Protein AF-A0A9Q0YBP7-F1 (afdb_monomer_lite)

Foldseek 3Di:
DDDDDDVVVVVVVVVVVVVVCVVCVCVVDDPDDADAQPDWDWDADDLVNCVVVPDDSVPDDRTDDRDGFHAAPDPPDTDD

Organism: Holothuria leucospilota (NCBI:txid206669)

Structure (mmCIF, N/CA/C/O backbone):
data_AF-A0A9Q0YBP7-F1
#
_entry.id   AF-A0A9Q0YBP7-F1
#
loop_
_atom_site.group_PDB
_atom_site.id
_atom_site.type_symbol
_atom_site.label_atom_id
_atom_site.label_alt_id
_atom_site.label_comp_id
_atom_site.label_asym_id
_atom_site.label_entity_id
_atom_site.label_seq_id
_atom_site.pdbx_PDB_ins_code
_atom_site.Cartn_x
_atom_site.Cartn_y
_atom_site.Cartn_z
_atom_site.occupancy
_atom_site.B_iso_or_equiv
_atom_site.auth_seq_id
_atom_site.auth_comp_id
_atom_site.auth_asym_id
_atom_site.auth_atom_id
_atom_site.pdbx_PDB_model_num
ATOM 1 N N . MET A 1 1 ? 34.787 9.716 -32.888 1.00 37.50 1 MET A N 1
ATOM 2 C CA . MET A 1 1 ? 34.971 9.779 -31.424 1.00 37.50 1 MET A CA 1
ATOM 3 C C . MET A 1 1 ? 33.617 10.149 -30.856 1.00 37.50 1 MET A C 1
ATOM 5 O O . MET A 1 1 ? 33.145 11.232 -31.162 1.00 37.50 1 MET A O 1
ATOM 9 N N . VAL A 1 2 ? 32.924 9.192 -30.234 1.00 49.09 2 VAL A N 1
ATOM 10 C CA . VAL A 1 2 ? 31.513 9.342 -29.840 1.00 49.09 2 VAL A CA 1
ATOM 11 C C . VAL A 1 2 ? 31.441 10.260 -28.625 1.00 49.09 2 VAL A C 1
ATOM 13 O O . VAL A 1 2 ? 32.140 10.030 -27.639 1.00 49.09 2 VAL A O 1
ATOM 16 N N . GLU A 1 3 ? 30.649 11.318 -28.761 1.00 51.81 3 GLU A N 1
ATOM 17 C CA . GLU A 1 3 ? 30.427 12.368 -27.773 1.00 51.81 3 GLU A CA 1
ATOM 18 C C . GLU A 1 3 ? 30.042 11.771 -26.416 1.00 51.81 3 GLU A C 1
ATOM 20 O O . GLU A 1 3 ? 29.187 10.888 -26.310 1.00 51.81 3 GLU A O 1
ATOM 25 N N . GLY A 1 4 ? 30.737 12.226 -25.373 1.00 58.22 4 GLY A N 1
ATOM 26 C CA . GLY A 1 4 ? 30.478 11.815 -24.004 1.00 58.22 4 GLY A CA 1
ATOM 27 C C . GLY A 1 4 ? 29.077 12.243 -23.583 1.00 58.22 4 GLY A C 1
ATOM 28 O O . GLY A 1 4 ? 28.705 13.401 -23.748 1.00 58.22 4 GLY A O 1
ATOM 29 N N . TYR A 1 5 ? 28.318 11.300 -23.026 1.00 59.38 5 TYR A N 1
ATOM 30 C CA . TYR A 1 5 ? 27.028 11.558 -22.389 1.00 59.38 5 TYR A CA 1
ATOM 31 C C . TYR A 1 5 ? 27.129 12.757 -21.436 1.00 59.38 5 TYR A C 1
ATOM 33 O O . TYR A 1 5 ? 28.032 12.797 -20.589 1.00 59.38 5 TYR A O 1
ATOM 41 N N . THR A 1 6 ? 26.200 13.709 -21.567 1.00 73.00 6 THR A N 1
ATOM 42 C CA . THR A 1 6 ? 26.103 14.874 -20.679 1.00 73.00 6 THR A CA 1
ATOM 43 C C . THR A 1 6 ? 25.861 14.409 -19.241 1.00 73.00 6 THR A C 1
ATOM 45 O O . THR A 1 6 ? 25.212 13.387 -19.005 1.00 73.00 6 THR A O 1
ATOM 48 N N . ASP A 1 7 ? 26.409 15.120 -18.253 1.00 70.31 7 ASP A N 1
ATOM 49 C CA . ASP A 1 7 ? 26.338 14.688 -16.848 1.00 70.31 7 ASP A CA 1
ATOM 50 C C . ASP A 1 7 ? 24.893 14.555 -16.339 1.00 70.31 7 ASP A C 1
ATOM 52 O O . ASP A 1 7 ? 24.598 13.665 -15.540 1.00 70.31 7 ASP A O 1
ATOM 56 N N . ASP A 1 8 ? 23.965 15.325 -16.907 1.00 65.44 8 ASP A N 1
ATOM 57 C CA . ASP A 1 8 ? 22.530 15.204 -16.650 1.00 65.44 8 ASP A CA 1
ATOM 58 C C . ASP A 1 8 ? 21.987 13.823 -17.052 1.00 65.44 8 ASP A C 1
ATOM 60 O O . ASP A 1 8 ? 21.250 13.194 -16.292 1.00 65.44 8 ASP A O 1
ATOM 64 N N . GLN A 1 9 ? 22.404 13.287 -18.205 1.00 71.62 9 GLN A N 1
ATOM 65 C CA . GLN A 1 9 ? 21.985 11.956 -18.658 1.00 71.62 9 GLN A CA 1
ATOM 66 C C . GLN A 1 9 ? 22.502 10.853 -17.726 1.00 71.62 9 GLN A C 1
ATOM 68 O O . GLN A 1 9 ? 21.771 9.906 -17.434 1.00 71.62 9 GLN A O 1
ATOM 73 N N . LYS A 1 10 ? 23.724 10.993 -17.190 1.00 75.44 10 LYS A N 1
ATOM 74 C CA . LYS A 1 10 ? 24.276 10.053 -16.196 1.00 75.44 10 LYS A CA 1
ATOM 75 C C . LYS A 1 10 ? 23.495 10.096 -14.882 1.00 75.44 10 LYS A C 1
ATOM 77 O O . LYS A 1 10 ? 23.244 9.049 -14.284 1.00 75.44 10 LYS A O 1
ATOM 82 N N . MET A 1 11 ? 23.086 11.289 -14.445 1.00 68.50 11 MET A N 1
ATOM 83 C CA . MET A 1 11 ? 22.296 11.478 -13.225 1.00 68.50 11 MET A CA 1
ATOM 84 C C . MET A 1 11 ? 20.906 10.842 -13.337 1.00 68.50 11 MET A C 1
ATOM 86 O O . MET A 1 11 ? 20.481 10.139 -12.416 1.00 68.50 11 MET A O 1
ATOM 90 N N . PHE A 1 12 ? 20.229 11.012 -14.477 1.00 72.12 12 PHE A N 1
ATOM 91 C CA . PHE A 1 12 ? 18.948 10.351 -14.750 1.00 72.12 12 PHE A CA 1
ATOM 92 C C . PHE A 1 12 ? 19.080 8.822 -14.739 1.00 72.12 12 PHE A C 1
ATOM 94 O O . PHE A 1 12 ? 18.309 8.136 -14.067 1.00 72.12 12 PHE A O 1
ATOM 101 N N . GLN A 1 13 ? 20.110 8.283 -15.392 1.00 77.69 13 GLN A N 1
ATOM 102 C CA . GLN A 1 13 ? 20.346 6.838 -15.440 1.00 77.69 13 GLN A CA 1
ATOM 103 C C . GLN A 1 13 ? 20.664 6.250 -14.052 1.00 77.69 13 GLN A C 1
ATOM 105 O O . GLN A 1 13 ? 20.185 5.173 -13.692 1.00 77.69 13 GLN A O 1
ATOM 110 N N . ALA A 1 14 ? 21.430 6.971 -13.227 1.00 78.19 14 ALA A N 1
ATOM 111 C CA . ALA A 1 14 ? 21.725 6.572 -11.852 1.00 78.19 14 ALA A CA 1
ATOM 112 C C . ALA A 1 14 ? 20.471 6.578 -10.956 1.00 78.19 14 ALA A C 1
ATOM 114 O O . ALA A 1 14 ? 20.312 5.700 -10.099 1.00 78.19 14 ALA A O 1
ATOM 115 N N . ALA A 1 15 ? 19.562 7.537 -11.158 1.00 71.06 15 ALA A N 1
ATOM 116 C CA . ALA A 1 15 ? 18.289 7.599 -10.447 1.00 71.06 15 ALA A CA 1
ATOM 117 C C . ALA A 1 15 ? 17.389 6.396 -10.783 1.00 71.06 15 ALA A C 1
ATOM 119 O O . ALA A 1 15 ? 16.879 5.746 -9.864 1.00 71.06 15 ALA A O 1
ATOM 120 N N . GLU A 1 16 ? 17.270 6.035 -12.066 1.00 73.19 16 GLU A N 1
ATOM 121 C CA . GLU A 1 16 ? 16.522 4.848 -12.508 1.00 73.19 16 GLU A CA 1
ATOM 122 C C . GLU A 1 16 ? 17.085 3.556 -11.901 1.00 73.19 16 GLU A C 1
ATOM 124 O O . GLU A 1 16 ? 16.343 2.742 -11.341 1.00 73.19 16 GLU A O 1
ATOM 129 N N . GLN A 1 17 ? 18.410 3.386 -11.928 1.00 75.75 17 GLN A N 1
ATOM 130 C CA . GLN A 1 17 ? 19.069 2.215 -11.344 1.00 75.75 17 GLN A CA 1
ATOM 131 C C . GLN A 1 17 ? 18.853 2.124 -9.828 1.00 75.75 17 GLN A C 1
ATOM 133 O O . GLN A 1 17 ? 18.616 1.038 -9.295 1.00 75.75 17 GLN A O 1
ATOM 138 N N . ASN A 1 18 ? 18.907 3.247 -9.110 1.00 74.62 18 ASN A N 1
ATOM 139 C CA . ASN A 1 18 ? 18.645 3.276 -7.671 1.00 74.62 18 ASN A CA 1
ATOM 140 C C . ASN A 1 18 ? 17.180 2.961 -7.337 1.00 74.62 18 ASN A C 1
ATOM 142 O O . ASN A 1 18 ? 16.910 2.294 -6.334 1.00 74.62 18 ASN A O 1
ATOM 146 N N . MET A 1 19 ? 16.235 3.382 -8.180 1.00 69.00 19 MET A N 1
ATOM 147 C CA . MET A 1 19 ? 14.819 3.045 -8.033 1.00 69.00 19 MET A CA 1
ATOM 148 C C . MET A 1 19 ? 14.584 1.539 -8.216 1.00 69.00 19 MET A C 1
ATOM 150 O O . MET A 1 19 ? 13.947 0.909 -7.369 1.00 69.00 19 MET A O 1
ATOM 154 N N . GLN A 1 20 ? 15.181 0.933 -9.247 1.00 66.25 20 GLN A N 1
ATOM 155 C CA . GLN A 1 20 ? 15.118 -0.517 -9.466 1.00 66.25 20 GLN A CA 1
ATOM 156 C C . GLN A 1 20 ? 15.768 -1.307 -8.322 1.00 66.25 20 GLN A C 1
ATOM 158 O O . GLN A 1 20 ? 15.206 -2.297 -7.851 1.00 66.25 20 GLN A O 1
ATOM 163 N N . LYS A 1 21 ? 16.917 -0.846 -7.807 1.00 66.38 21 LYS A N 1
ATOM 164 C CA . LYS A 1 21 ? 17.580 -1.458 -6.643 1.00 66.38 21 LYS A CA 1
ATOM 165 C C . LYS A 1 21 ? 16.710 -1.407 -5.389 1.00 66.38 21 LYS A C 1
ATOM 167 O O . LYS A 1 21 ? 16.677 -2.393 -4.665 1.00 66.38 21 LYS A O 1
ATOM 172 N N . LYS A 1 22 ? 15.979 -0.312 -5.144 1.00 63.28 22 LYS A N 1
ATOM 173 C CA . LYS A 1 22 ? 15.034 -0.204 -4.014 1.00 63.28 22 LYS A CA 1
ATOM 174 C C . LYS A 1 22 ? 13.855 -1.169 -4.138 1.00 63.28 22 LYS A C 1
ATOM 176 O O . LYS A 1 22 ? 13.432 -1.726 -3.132 1.00 63.28 22 LYS A O 1
ATOM 181 N N . ILE A 1 23 ? 13.350 -1.394 -5.351 1.00 59.94 23 ILE A N 1
ATOM 182 C CA . ILE A 1 23 ? 12.292 -2.384 -5.604 1.00 59.94 23 ILE A CA 1
ATOM 183 C C . ILE A 1 23 ? 12.820 -3.809 -5.364 1.00 59.94 23 ILE A C 1
ATOM 185 O O . ILE A 1 23 ? 12.140 -4.608 -4.727 1.00 59.94 23 ILE A O 1
ATOM 189 N N . ASN A 1 24 ? 14.056 -4.092 -5.785 1.00 60.09 24 ASN A N 1
ATOM 190 C CA . ASN A 1 24 ? 14.732 -5.381 -5.588 1.00 60.09 24 ASN A CA 1
ATOM 191 C C . ASN A 1 24 ? 15.365 -5.569 -4.194 1.00 60.09 24 ASN A C 1
ATOM 193 O O . ASN A 1 24 ? 15.933 -6.630 -3.926 1.00 60.09 24 ASN A O 1
ATOM 197 N N . TYR A 1 25 ? 15.320 -4.556 -3.321 1.00 61.50 25 TYR A N 1
ATOM 198 C CA . TYR A 1 25 ? 16.006 -4.571 -2.024 1.00 61.50 25 TYR A CA 1
ATOM 199 C C . TYR A 1 25 ? 15.385 -5.582 -1.053 1.00 61.50 25 TYR A C 1
ATOM 201 O O . TYR A 1 25 ? 16.096 -6.161 -0.235 1.00 61.50 25 TYR A O 1
ATOM 209 N N . ASP A 1 26 ? 14.087 -5.860 -1.185 1.00 62.38 26 ASP A N 1
ATOM 210 C CA . ASP A 1 26 ? 13.406 -6.875 -0.385 1.00 62.38 26 ASP A CA 1
ATOM 211 C C . ASP A 1 26 ? 13.045 -8.092 -1.246 1.00 62.38 26 ASP A C 1
ATOM 213 O O . ASP A 1 26 ? 11.954 -8.196 -1.805 1.00 62.38 26 ASP A O 1
ATOM 217 N N . LYS A 1 27 ? 13.997 -9.025 -1.362 1.00 65.69 27 LYS A N 1
ATOM 218 C CA . LYS A 1 27 ? 13.848 -10.277 -2.128 1.00 65.69 27 LYS A CA 1
ATOM 219 C C . LYS A 1 27 ? 12.775 -11.215 -1.559 1.00 65.69 27 LYS A C 1
ATOM 221 O O . LYS A 1 27 ? 12.348 -12.127 -2.260 1.00 65.69 27 LYS A O 1
ATOM 226 N N . ASN A 1 28 ? 12.344 -10.988 -0.316 1.00 68.38 28 ASN A N 1
ATOM 227 C CA . ASN A 1 28 ? 11.282 -11.752 0.336 1.00 68.38 28 ASN A CA 1
ATOM 228 C C . ASN A 1 28 ? 9.905 -11.104 0.150 1.00 68.38 28 ASN A C 1
ATOM 230 O O . ASN A 1 28 ? 8.889 -11.683 0.542 1.00 68.38 28 ASN A O 1
ATOM 234 N N . ARG A 1 29 ? 9.843 -9.906 -0.442 1.00 62.69 29 ARG A N 1
ATOM 235 C CA . ARG A 1 29 ? 8.583 -9.217 -0.689 1.00 62.69 29 ARG A CA 1
ATOM 236 C C . ARG A 1 29 ? 7.800 -9.969 -1.756 1.00 62.69 29 ARG A C 1
ATOM 238 O O . ARG A 1 29 ? 8.133 -9.934 -2.939 1.00 62.69 29 ARG A O 1
ATOM 245 N N . ALA A 1 30 ? 6.722 -10.626 -1.337 1.00 65.19 30 ALA A N 1
ATOM 246 C CA . ALA A 1 30 ? 5.786 -11.231 -2.269 1.00 65.19 30 ALA A CA 1
ATOM 247 C C . ALA A 1 30 ? 5.246 -10.149 -3.229 1.00 65.19 30 ALA A C 1
ATOM 249 O O . ALA A 1 30 ? 4.887 -9.053 -2.776 1.00 65.19 30 ALA A O 1
ATOM 250 N N . PRO A 1 31 ? 5.181 -10.420 -4.545 1.00 64.62 31 PRO A N 1
ATOM 251 C CA . PRO A 1 31 ? 4.631 -9.470 -5.498 1.00 64.62 31 PRO A CA 1
ATOM 252 C C . PRO A 1 31 ? 3.163 -9.214 -5.152 1.00 64.62 31 PRO A C 1
ATOM 254 O O . PRO A 1 31 ? 2.328 -10.118 -5.211 1.00 64.62 31 PRO A O 1
ATOM 257 N N . VAL A 1 32 ? 2.843 -7.973 -4.786 1.00 67.62 32 VAL A N 1
ATOM 258 C CA . VAL A 1 32 ? 1.470 -7.578 -4.470 1.00 67.62 32 VAL A CA 1
ATOM 259 C C . VAL A 1 32 ? 0.675 -7.542 -5.775 1.00 67.62 32 VAL A C 1
ATOM 261 O O . VAL A 1 32 ? 0.931 -6.712 -6.646 1.00 67.62 32 VAL A O 1
ATOM 264 N N . ARG A 1 33 ? -0.286 -8.457 -5.928 1.00 71.31 33 ARG A N 1
ATOM 265 C CA . ARG A 1 33 ? -1.202 -8.504 -7.076 1.00 71.31 33 ARG A CA 1
ATOM 266 C C . ARG A 1 33 ? -2.558 -7.943 -6.660 1.00 71.31 33 ARG A C 1
ATOM 268 O O . ARG A 1 33 ? -3.397 -8.678 -6.153 1.00 71.31 33 ARG A O 1
ATOM 275 N N . ILE A 1 34 ? -2.759 -6.64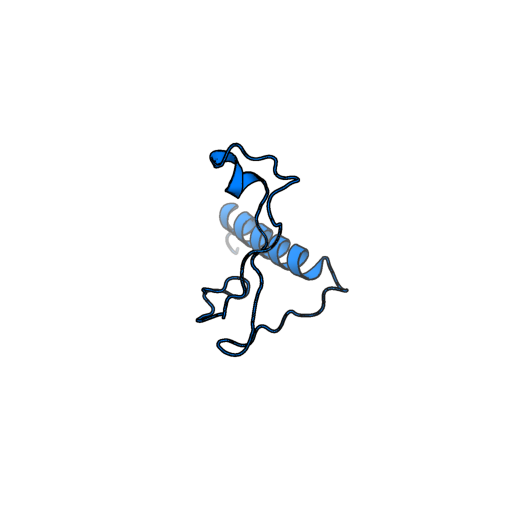4 -6.866 1.00 78.44 34 ILE A N 1
ATOM 276 C CA . ILE A 1 34 ? -4.063 -5.997 -6.675 1.00 78.44 34 ILE A CA 1
ATOM 277 C C . ILE A 1 34 ? -4.874 -6.172 -7.962 1.00 78.44 34 ILE A C 1
ATOM 279 O O . ILE A 1 34 ? -4.440 -5.738 -9.030 1.00 78.44 34 ILE A O 1
ATOM 283 N N . LYS A 1 35 ? -6.042 -6.813 -7.869 1.00 78.44 35 LYS A N 1
ATOM 284 C CA . LYS A 1 35 ? -7.024 -6.866 -8.959 1.00 78.44 35 LYS A CA 1
ATOM 285 C C . LYS A 1 35 ? -7.954 -5.659 -8.869 1.00 78.44 35 LYS A C 1
ATOM 287 O O . LYS A 1 35 ? -8.605 -5.457 -7.846 1.00 78.44 35 LYS A O 1
ATOM 292 N N . ILE A 1 36 ? -8.023 -4.886 -9.949 1.00 82.94 36 ILE A N 1
ATOM 293 C CA . ILE A 1 36 ? -8.950 -3.757 -10.096 1.00 82.94 36 ILE A CA 1
ATOM 294 C C . ILE A 1 36 ? -10.391 -4.267 -9.923 1.00 82.94 36 ILE A C 1
ATOM 296 O O . ILE A 1 36 ? -10.714 -5.332 -10.443 1.00 82.94 36 ILE A O 1
ATOM 300 N N . ARG A 1 37 ? -11.231 -3.524 -9.190 1.00 77.38 37 ARG A N 1
ATOM 301 C CA . ARG A 1 37 ? -12.647 -3.807 -8.858 1.00 77.38 37 ARG A CA 1
ATOM 302 C C . ARG A 1 37 ? -12.941 -5.042 -7.998 1.00 77.38 37 ARG A C 1
ATOM 304 O O . ARG A 1 37 ? -13.998 -5.082 -7.382 1.00 77.38 37 ARG A O 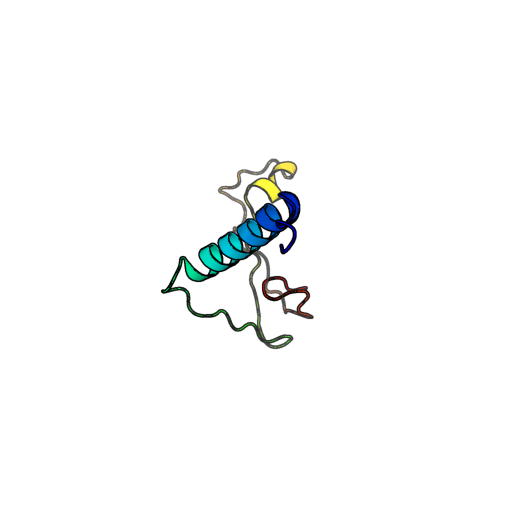1
ATOM 311 N N . ASP A 1 38 ? -11.998 -5.973 -7.875 1.00 78.88 38 ASP A N 1
ATOM 312 C CA . ASP A 1 38 ? -12.174 -7.208 -7.095 1.00 78.88 38 ASP A CA 1
ATOM 313 C C . ASP A 1 38 ? -11.385 -7.218 -5.775 1.00 78.88 38 ASP A C 1
ATOM 315 O O . ASP A 1 38 ? -11.601 -8.078 -4.922 1.00 78.88 38 ASP A O 1
ATOM 319 N N . SER A 1 39 ? -10.432 -6.296 -5.596 1.00 79.69 39 SER A N 1
ATOM 320 C CA . SER A 1 39 ? -9.584 -6.238 -4.397 1.00 79.69 39 SER A CA 1
ATOM 321 C C . SER A 1 39 ? -10.018 -5.137 -3.442 1.00 79.69 39 SER A C 1
ATOM 323 O O . SER A 1 39 ? -10.123 -3.972 -3.824 1.00 79.69 39 SER A O 1
ATOM 325 N N . TRP A 1 40 ? -10.190 -5.526 -2.181 1.00 85.81 40 TRP A N 1
ATOM 326 C CA . TRP A 1 40 ? -10.466 -4.633 -1.065 1.00 85.81 40 TRP A CA 1
ATOM 327 C C . TRP A 1 40 ? -9.136 -4.258 -0.419 1.00 85.81 40 TRP A C 1
ATOM 329 O O . TRP A 1 40 ? -8.344 -5.134 -0.062 1.00 85.81 40 TRP A O 1
ATOM 339 N N . VAL A 1 41 ? -8.871 -2.963 -0.289 1.00 86.31 41 VAL A N 1
ATOM 340 C CA . VAL A 1 41 ? -7.622 -2.438 0.266 1.00 86.31 41 VAL A CA 1
ATOM 341 C C . VAL A 1 41 ? -7.897 -1.542 1.465 1.00 86.31 41 VAL A C 1
ATOM 343 O O . VAL A 1 41 ? -8.928 -0.876 1.560 1.00 86.31 41 VAL A O 1
ATOM 346 N N . LEU A 1 42 ? -6.953 -1.539 2.402 1.00 89.19 42 LEU A N 1
ATOM 347 C CA . LEU A 1 42 ? -6.934 -0.617 3.528 1.00 89.19 42 LEU A CA 1
ATOM 348 C C . LEU A 1 42 ? -5.841 0.418 3.288 1.00 89.19 42 LEU A C 1
ATOM 350 O O . LEU A 1 42 ? -4.689 0.066 3.026 1.00 89.19 42 LEU A O 1
ATOM 354 N N . LEU A 1 43 ? -6.190 1.692 3.422 1.00 86.31 43 LEU A N 1
ATOM 355 C CA . LEU A 1 43 ? -5.225 2.777 3.331 1.00 86.31 43 LEU A CA 1
ATOM 356 C C . LEU A 1 43 ? -4.555 2.972 4.684 1.00 86.31 43 LEU A C 1
ATOM 358 O O . LEU A 1 43 ? -5.215 3.142 5.712 1.00 86.31 43 LEU A O 1
ATOM 362 N N . LYS A 1 44 ? -3.223 2.963 4.690 1.00 85.75 44 LYS A N 1
ATOM 363 C CA . LYS A 1 44 ? -2.449 3.262 5.891 1.00 85.75 44 LYS A CA 1
ATOM 364 C C . LYS A 1 44 ? -2.369 4.771 6.075 1.00 85.75 44 LYS A C 1
ATOM 366 O O . LYS A 1 44 ? -1.818 5.469 5.229 1.00 85.75 44 LYS A O 1
ATOM 371 N N . SER A 1 45 ? -2.856 5.270 7.204 1.00 82.38 45 SER A N 1
ATOM 372 C CA . SER A 1 45 ? -2.715 6.680 7.550 1.00 82.38 45 SER A CA 1
ATOM 373 C C . SER A 1 45 ? -1.256 6.985 7.889 1.00 82.38 45 SER A C 1
ATOM 375 O O . SER A 1 45 ? -0.681 6.372 8.794 1.00 82.38 45 SER A O 1
ATOM 377 N N . HIS A 1 46 ? -0.647 7.946 7.193 1.00 81.62 46 HIS A N 1
ATOM 378 C CA . HIS A 1 46 ? 0.666 8.448 7.584 1.00 81.62 46 HIS A CA 1
ATOM 379 C C . HIS A 1 46 ? 0.517 9.326 8.842 1.00 81.62 46 HIS A C 1
ATOM 381 O O . HIS A 1 46 ? -0.431 10.111 8.913 1.00 81.62 46 HIS A O 1
ATOM 387 N N . PRO A 1 47 ? 1.428 9.248 9.832 1.00 73.75 47 PRO A N 1
ATOM 388 C CA . PRO A 1 47 ? 1.325 10.044 11.060 1.00 73.75 47 PRO A CA 1
ATOM 389 C C . PRO A 1 47 ? 1.222 11.554 10.812 1.00 73.75 47 PRO A C 1
ATOM 391 O O . PRO A 1 47 ? 0.482 12.245 11.503 1.00 73.75 47 PRO A O 1
ATOM 394 N N . LEU A 1 48 ? 1.921 12.055 9.788 1.00 78.38 48 LEU A N 1
ATOM 395 C CA . LEU A 1 48 ? 1.892 13.474 9.415 1.00 78.38 48 LEU A CA 1
ATOM 396 C C . LEU A 1 48 ? 0.580 13.908 8.741 1.00 78.38 48 LEU A C 1
ATOM 398 O O . LEU A 1 48 ? 0.245 15.087 8.783 1.00 78.38 48 LEU A O 1
ATOM 402 N N . SER A 1 49 ? -0.188 12.983 8.155 1.00 72.50 49 SER A N 1
ATOM 403 C CA . SER A 1 49 ? -1.455 13.314 7.486 1.00 72.50 49 SER A CA 1
ATOM 404 C C . SER A 1 49 ? -2.532 13.785 8.465 1.00 72.50 49 SER A C 1
ATOM 406 O O . SER A 1 49 ? -3.391 14.570 8.081 1.00 72.50 49 SER A O 1
ATOM 408 N N . ASN A 1 50 ? -2.458 13.363 9.732 1.00 66.62 50 ASN A N 1
ATOM 409 C CA . ASN A 1 50 ? -3.437 13.715 10.767 1.00 66.62 50 ASN A CA 1
ATOM 410 C C . ASN A 1 50 ? -2.943 14.839 11.695 1.00 66.62 50 ASN A C 1
ATOM 412 O O . ASN A 1 50 ? -3.573 15.127 12.707 1.00 66.62 50 ASN A O 1
ATOM 416 N N . MET A 1 51 ? -1.822 15.497 11.370 1.00 71.00 51 MET A N 1
ATOM 417 C CA . MET A 1 51 ? -1.229 16.535 12.226 1.00 71.00 51 MET A CA 1
ATOM 418 C C . MET A 1 51 ? -2.161 17.744 12.425 1.00 71.00 51 MET A C 1
ATOM 420 O O . MET A 1 51 ? -2.105 18.403 13.460 1.00 71.00 51 MET A O 1
ATOM 424 N N . LYS A 1 52 ? -3.053 18.009 11.460 1.00 74.06 52 LYS A N 1
ATOM 425 C CA . LYS A 1 52 ? -4.083 19.055 11.560 1.00 74.06 52 LYS A CA 1
ATOM 426 C C . LYS A 1 52 ? -5.188 18.745 12.573 1.00 74.06 52 LYS A C 1
ATOM 428 O O . LYS A 1 52 ? -5.802 19.680 13.066 1.00 74.06 52 LYS A O 1
ATOM 433 N N . GLU A 1 53 ? -5.443 17.477 12.893 1.00 70.12 53 GLU A N 1
ATOM 434 C CA . GLU A 1 53 ? -6.596 17.084 13.717 1.00 70.12 53 GLU A CA 1
ATOM 435 C C . GLU A 1 53 ? -6.357 17.247 15.230 1.00 70.12 53 GLU A C 1
ATOM 437 O O . GLU A 1 53 ? -7.216 16.867 16.018 1.00 70.12 53 GLU A O 1
ATOM 442 N N . GLN A 1 54 ? -5.208 17.803 15.654 1.00 6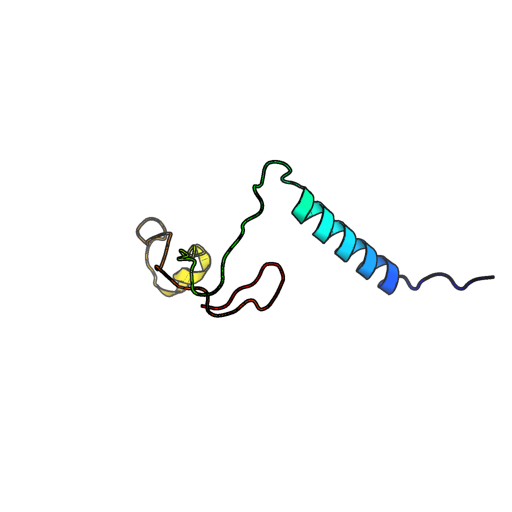7.56 54 GLN A N 1
ATOM 443 C CA . GLN A 1 54 ? -4.829 18.024 17.067 1.00 67.56 54 GLN A CA 1
ATOM 444 C C . GLN A 1 54 ? -5.073 16.807 17.987 1.00 67.56 54 GLN A C 1
ATOM 446 O O . GLN A 1 54 ? -5.208 16.934 19.201 1.00 67.56 54 GLN A O 1
ATOM 451 N N . CYS A 1 55 ? -5.106 15.605 17.415 1.00 68.62 55 CYS A N 1
ATOM 452 C CA . CYS A 1 55 ? -5.367 14.364 18.120 1.00 68.62 55 CYS A CA 1
ATOM 453 C C . CYS A 1 55 ? -4.069 13.564 18.242 1.00 68.62 55 CYS A C 1
ATOM 455 O O . CYS A 1 55 ? -3.222 13.560 17.345 1.00 68.62 55 CYS A O 1
ATOM 457 N N . SER A 1 56 ? -3.901 12.870 19.368 1.00 73.12 56 SER A N 1
ATOM 458 C CA . SER A 1 56 ? -2.748 11.999 19.575 1.00 73.12 56 SER A CA 1
ATOM 459 C C . SER A 1 56 ? -2.752 10.884 18.532 1.00 73.12 56 SER A C 1
ATOM 461 O O . SER A 1 56 ? -3.664 10.061 18.490 1.00 73.12 56 SER A O 1
ATOM 463 N N . THR A 1 57 ? -1.690 10.797 17.729 1.00 72.75 57 THR A N 1
ATOM 464 C CA . THR A 1 57 ? -1.501 9.755 16.700 1.00 72.75 57 THR A CA 1
ATOM 465 C C . THR A 1 57 ? -1.564 8.329 17.253 1.00 72.75 57 THR A C 1
ATOM 467 O O . THR A 1 57 ? -1.760 7.384 16.492 1.00 72.75 57 THR A O 1
ATOM 470 N N . LYS A 1 58 ? -1.429 8.159 18.576 1.00 76.81 58 LYS A N 1
ATOM 471 C CA . LYS A 1 58 ? -1.601 6.879 19.277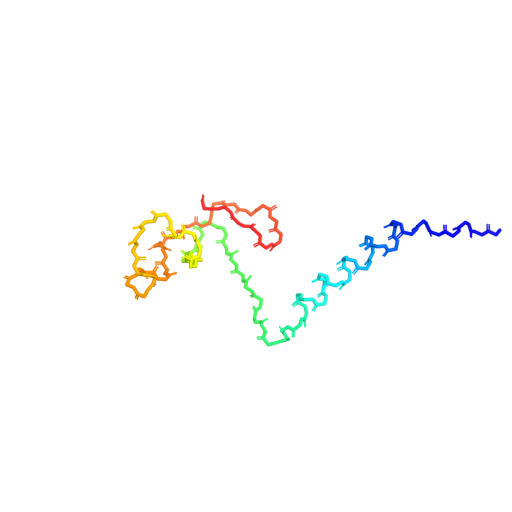 1.00 76.81 58 LYS A CA 1
ATOM 472 C C . LYS A 1 58 ? -3.056 6.407 19.329 1.00 76.81 58 LYS A C 1
ATOM 474 O O . LYS A 1 58 ? -3.281 5.207 19.432 1.00 76.81 58 LYS A O 1
ATOM 479 N N . LEU A 1 59 ? -4.010 7.335 19.291 1.00 80.56 59 LEU A N 1
ATOM 480 C CA . LEU A 1 59 ? -5.443 7.064 19.432 1.00 80.56 59 LEU A CA 1
ATOM 481 C C . LEU A 1 59 ? -6.166 7.001 18.081 1.00 80.56 59 LEU A C 1
ATOM 483 O O . LEU A 1 59 ? -7.292 6.519 18.010 1.00 80.56 59 LEU A O 1
ATOM 487 N N . VAL A 1 60 ? -5.524 7.465 17.006 1.00 80.25 60 VAL A N 1
ATOM 488 C CA . VAL A 1 60 ? -6.123 7.482 15.670 1.00 80.25 60 VAL A CA 1
ATOM 489 C C . VAL A 1 60 ? -5.947 6.117 14.988 1.00 80.25 60 VAL A C 1
ATOM 491 O O . VAL A 1 60 ? -4.847 5.552 15.024 1.00 80.25 60 VAL A O 1
ATOM 494 N N . PRO A 1 61 ? -6.991 5.581 14.326 1.00 83.31 61 PRO A N 1
ATOM 495 C CA . PRO A 1 61 ? -6.880 4.356 13.547 1.00 83.31 61 PRO A CA 1
ATOM 496 C C . PRO A 1 61 ? -5.754 4.442 12.514 1.00 83.31 61 PRO A C 1
ATOM 498 O O . PRO A 1 61 ? -5.676 5.374 11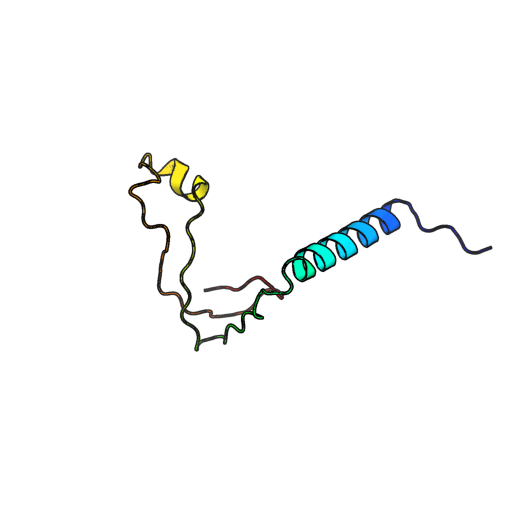.711 1.00 83.31 61 PRO A O 1
ATOM 501 N N . LYS A 1 62 ? -4.874 3.435 12.514 1.00 83.88 62 LYS A N 1
ATOM 502 C CA . LYS A 1 62 ? -3.755 3.351 11.560 1.00 83.88 62 LYS A CA 1
ATOM 503 C C . LYS A 1 62 ? -4.212 3.027 10.139 1.00 83.88 62 LYS A C 1
ATOM 505 O O . LYS A 1 62 ? -3.489 3.326 9.192 1.00 83.88 62 LYS A O 1
ATOM 510 N N . TRP A 1 63 ? -5.379 2.408 10.002 1.00 87.75 63 TRP A N 1
ATOM 511 C CA . TRP A 1 63 ? -5.933 1.930 8.742 1.00 87.75 63 TRP A CA 1
ATOM 512 C C . TRP A 1 63 ? -7.307 2.558 8.519 1.00 87.75 63 TRP A C 1
ATOM 514 O O . TRP A 1 63 ? -8.100 2.639 9.456 1.00 87.75 63 TRP A O 1
ATOM 524 N N . LYS A 1 64 ? -7.570 3.002 7.290 1.00 86.25 64 LYS A N 1
ATOM 525 C CA . LYS A 1 64 ? -8.856 3.536 6.830 1.00 86.25 64 LYS A CA 1
ATOM 526 C C . LYS A 1 64 ? -9.395 2.643 5.709 1.00 86.25 64 LYS A C 1
ATOM 528 O O . LYS A 1 64 ? -8.605 2.097 4.937 1.00 86.25 64 LYS A O 1
ATOM 533 N N . GLY A 1 65 ? -10.715 2.516 5.613 1.00 84.88 65 GLY A N 1
ATOM 534 C CA . GLY A 1 65 ? -11.383 1.706 4.590 1.00 84.88 65 GLY A CA 1
ATOM 535 C C . GLY A 1 65 ? -12.286 0.624 5.187 1.00 84.88 65 GLY A C 1
ATOM 536 O O . GLY A 1 65 ? -12.479 0.589 6.403 1.00 84.88 65 GLY A O 1
ATOM 537 N N . PRO A 1 66 ? -12.851 -0.252 4.348 1.00 88.06 66 PRO A N 1
ATOM 538 C CA . PRO A 1 66 ? -12.272 -0.722 3.089 1.00 88.06 66 PRO A CA 1
ATOM 539 C C . PRO A 1 66 ? -12.541 0.159 1.865 1.00 88.06 66 PRO A C 1
ATOM 541 O O . PRO A 1 66 ? -13.613 0.740 1.730 1.00 88.06 66 PRO A O 1
ATOM 544 N N . TYR A 1 67 ? -11.569 0.191 0.954 1.00 88.50 67 TYR A N 1
ATOM 545 C CA . TYR A 1 67 ? -11.677 0.812 -0.365 1.00 88.50 67 TYR A CA 1
ATOM 546 C C . TYR A 1 67 ? -11.572 -0.246 -1.462 1.00 88.50 67 TYR A C 1
ATOM 548 O O . TYR A 1 67 ? -10.945 -1.291 -1.269 1.00 88.50 67 TYR A O 1
ATOM 556 N N . VAL A 1 68 ? -12.163 0.032 -2.621 1.00 89.00 68 VAL A N 1
ATOM 557 C CA . VAL A 1 68 ? -12.053 -0.806 -3.820 1.00 89.00 68 VAL A CA 1
ATOM 558 C C . VAL A 1 68 ? -11.236 -0.042 -4.846 1.00 89.00 68 VAL A C 1
ATOM 560 O O . VAL A 1 68 ? -11.517 1.117 -5.111 1.00 89.00 68 VAL A O 1
ATOM 563 N N . VAL A 1 69 ? -10.234 -0.690 -5.437 1.00 86.56 69 VAL A N 1
ATOM 564 C CA . VAL A 1 69 ? -9.391 -0.0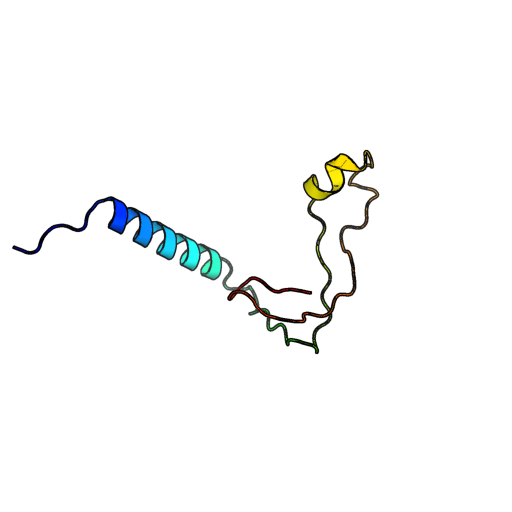47 -6.453 1.00 86.56 69 VAL A CA 1
ATOM 565 C C . VAL A 1 69 ? -10.160 0.083 -7.766 1.00 86.56 69 VAL A C 1
ATOM 567 O O . VAL A 1 69 ? -10.490 -0.931 -8.387 1.00 86.56 69 VAL A O 1
ATOM 570 N N . SER A 1 70 ? -10.418 1.312 -8.215 1.00 86.62 70 SER A N 1
ATOM 571 C CA . SER A 1 70 ? -11.123 1.599 -9.468 1.00 86.62 70 SER A CA 1
ATOM 572 C C . SER A 1 70 ? -10.208 1.565 -10.690 1.00 86.62 70 SER A C 1
ATOM 574 O O . SER A 1 70 ? -10.626 1.091 -11.752 1.00 86.62 70 SER A O 1
ATOM 576 N N . SER A 1 71 ? -8.962 2.030 -10.556 1.00 83.75 71 SER A N 1
ATOM 577 C CA . SER A 1 71 ? -7.998 2.097 -11.660 1.00 83.75 71 SER A CA 1
ATOM 578 C C . SER A 1 71 ? -6.539 2.059 -11.190 1.00 83.75 71 SER A C 1
ATOM 580 O O . SER A 1 71 ? -6.222 2.272 -10.019 1.00 83.75 71 SER A O 1
ATOM 582 N N . ARG A 1 72 ? -5.625 1.754 -12.120 1.00 82.75 72 ARG A N 1
ATOM 583 C CA . ARG A 1 72 ? -4.173 1.775 -11.897 1.00 82.75 72 ARG A CA 1
ATOM 584 C C . ARG A 1 72 ? -3.564 2.932 -12.682 1.00 82.75 72 ARG A C 1
ATOM 586 O O . ARG A 1 72 ? -3.677 2.939 -13.905 1.00 82.75 72 ARG A O 1
ATOM 593 N N . LEU A 1 73 ? -2.906 3.860 -11.989 1.00 80.81 73 LEU A N 1
ATOM 594 C CA . LEU A 1 73 ? -2.228 5.003 -12.611 1.00 80.81 73 LEU A CA 1
ATOM 595 C C . LEU A 1 73 ? -0.790 4.663 -13.015 1.00 80.81 73 LEU A C 1
ATOM 597 O O . LEU A 1 73 ? -0.342 5.038 -14.093 1.00 80.81 73 LEU A O 1
ATOM 601 N N . SER A 1 74 ? -0.068 3.928 -12.167 1.00 76.62 74 SER A N 1
ATOM 602 C CA . SER A 1 74 ? 1.329 3.552 -12.405 1.00 76.62 74 SER A CA 1
ATOM 603 C C . SER A 1 74 ? 1.620 2.149 -11.855 1.00 76.62 74 SER A C 1
ATOM 605 O O . SER A 1 74 ? 0.750 1.519 -11.241 1.00 76.62 74 SER A O 1
ATOM 607 N N . PRO A 1 75 ? 2.824 1.579 -12.064 1.00 72.81 75 PRO A N 1
ATOM 608 C CA . PRO A 1 75 ? 3.140 0.253 -11.550 1.00 72.81 75 PRO A CA 1
ATOM 609 C C . PRO A 1 75 ? 2.920 0.098 -10.036 1.00 72.81 75 PRO A C 1
ATOM 611 O O . PRO A 1 75 ? 2.626 -1.009 -9.582 1.00 72.81 75 PRO A O 1
ATOM 614 N N . THR A 1 76 ? 3.010 1.193 -9.282 1.00 74.25 76 THR A N 1
ATOM 615 C CA . THR A 1 76 ? 2.878 1.226 -7.820 1.00 74.25 76 THR A CA 1
ATOM 616 C C . THR A 1 76 ? 1.732 2.095 -7.306 1.00 74.25 76 THR A C 1
ATOM 618 O O . THR A 1 76 ? 1.440 2.024 -6.115 1.00 74.25 76 THR A O 1
ATOM 621 N N . GLU A 1 77 ? 1.081 2.889 -8.160 1.00 77.75 77 GLU A N 1
ATOM 622 C CA . GLU A 1 77 ? 0.016 3.815 -7.758 1.00 77.75 77 GLU A CA 1
ATOM 623 C C . GLU A 1 77 ? -1.341 3.386 -8.318 1.00 77.75 77 GLU A C 1
ATOM 625 O O . GLU A 1 77 ? -1.486 3.029 -9.494 1.00 77.75 77 GLU A O 1
ATOM 630 N N . PHE A 1 78 ? -2.346 3.455 -7.453 1.00 81.44 78 PHE A N 1
ATOM 631 C CA . PHE A 1 78 ? -3.717 3.040 -7.709 1.00 81.44 78 PHE A CA 1
ATOM 632 C C . PHE A 1 78 ? -4.662 4.144 -7.243 1.00 81.44 78 PHE A C 1
ATOM 634 O O . PHE A 1 78 ? -4.347 4.842 -6.280 1.00 81.44 78 PHE A O 1
ATOM 641 N N . CYS A 1 79 ? -5.800 4.274 -7.916 1.00 75.31 79 CYS A N 1
ATOM 642 C CA . CYS A 1 79 ? -6.897 5.120 -7.470 1.00 75.31 79 CYS A CA 1
ATOM 643 C C . CYS A 1 79 ? -8.044 4.253 -6.969 1.00 75.31 79 CYS A C 1
ATOM 645 O O . CYS A 1 79 ? -8.410 3.254 -7.597 1.00 75.31 79 CYS A O 1
ATOM 647 N N . ASP A 1 80 ? -8.574 4.666 -5.832 1.00 67.19 80 ASP A N 1
ATOM 648 C CA . ASP A 1 80 ? -9.855 4.299 -5.250 1.00 67.19 80 ASP A CA 1
ATOM 649 C C . ASP A 1 80 ? -10.995 4.969 -6.028 1.00 67.19 80 ASP A C 1
ATOM 651 O O . ASP A 1 80 ? -10.960 6.201 -6.232 1.00 67.19 80 ASP A O 1
#

pLDDT: mean 73.92, std 9.87, range [37.5, 89.19]

Sequence (80 aa):
MVEGYTDDQKMFQAAEQNMQKKINYDKNRAPVRIKIRDSWVLLKSHPLSNMKEQCSTKLVPKWKGPYVVSSRLSPTEFCD

Radius of gyration: 19.31 Å; chains: 1; bounding box: 48×31×51 Å

Secondary structure (DSSP, 8-state):
-PPPPPHHHHHHHHHHHHHHHHHTT-TT-----PPTTT-EEEEEPPGGGGGGGTS-TTTS-SEEEEEE--EESSSS-EE-